Protein AF-A0A0V0GDG9-F1 (afdb_monomer)

Sequence (62 aa):
MEDCIYFAVGFKSFDINRITETSGEWYEWTERSRKDITRTSFSKRSMIWIMQVLREASKMKA

pLDDT: mean 90.04, std 9.44, range [47.22, 97.25]

Structure (mmCIF, N/CA/C/O backbone):
data_AF-A0A0V0GDG9-F1
#
_entry.id   AF-A0A0V0GDG9-F1
#
loop_
_atom_site.group_PDB
_atom_site.id
_atom_site.type_symbol
_atom_site.label_atom_id
_atom_site.label_alt_id
_atom_site.label_comp_id
_atom_site.label_asym_id
_atom_site.label_entity_id
_atom_site.label_seq_id
_atom_site.pdbx_PDB_ins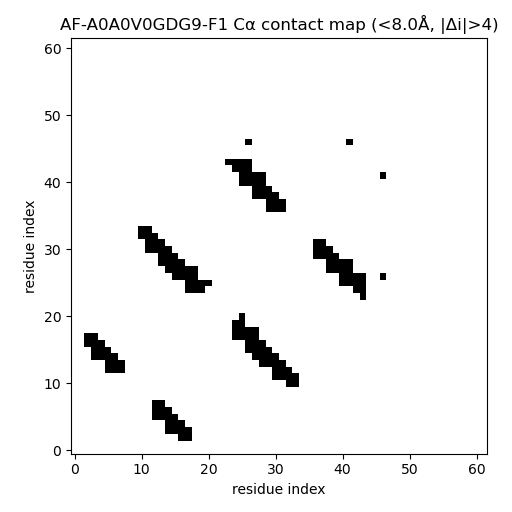_code
_atom_site.Cartn_x
_atom_site.Cartn_y
_atom_site.Cartn_z
_atom_site.occupancy
_atom_site.B_iso_or_equiv
_atom_site.auth_seq_id
_atom_site.auth_comp_id
_atom_site.auth_asym_id
_atom_site.auth_atom_id
_atom_site.pdbx_PDB_model_num
ATOM 1 N N . MET A 1 1 ? -17.306 -3.317 1.643 1.00 47.22 1 MET A N 1
ATOM 2 C CA . MET A 1 1 ? -15.892 -3.748 1.710 1.00 47.22 1 MET A CA 1
ATOM 3 C C . MET A 1 1 ? -15.234 -3.249 0.428 1.00 47.22 1 MET A C 1
ATOM 5 O O . MET A 1 1 ? -14.983 -4.033 -0.468 1.00 47.22 1 MET A O 1
ATOM 9 N N . GLU A 1 2 ? -15.103 -1.926 0.284 1.00 59.38 2 GLU A N 1
ATOM 10 C CA . GLU A 1 2 ? -14.726 -1.274 -0.992 1.00 59.38 2 GLU A CA 1
ATOM 11 C C . GLU A 1 2 ? -13.454 -0.411 -0.876 1.00 59.38 2 GLU A C 1
ATOM 13 O O . GLU A 1 2 ? -12.917 0.017 -1.888 1.00 59.38 2 GLU A O 1
ATOM 18 N N . ASP A 1 3 ? -12.913 -0.219 0.334 1.00 73.88 3 ASP A N 1
ATOM 19 C CA . ASP A 1 3 ? -11.754 0.655 0.594 1.00 73.88 3 ASP A CA 1
ATOM 20 C C . ASP A 1 3 ? -10.406 -0.092 0.691 1.00 73.88 3 ASP A C 1
ATOM 22 O O . ASP A 1 3 ? -9.437 0.433 1.248 1.00 73.88 3 ASP A O 1
ATOM 26 N N . CYS A 1 4 ? -10.336 -1.330 0.186 1.00 84.06 4 CYS A N 1
ATOM 27 C CA . CYS A 1 4 ? -9.114 -2.137 0.195 1.00 84.06 4 CYS A CA 1
ATOM 28 C C . CYS A 1 4 ? -8.519 -2.240 -1.212 1.00 84.06 4 CYS A C 1
ATOM 30 O O . CYS A 1 4 ? -9.169 -2.727 -2.137 1.00 84.06 4 CYS A O 1
ATOM 32 N N . ILE A 1 5 ? -7.269 -1.802 -1.366 1.00 90.69 5 ILE A N 1
ATOM 33 C CA . ILE A 1 5 ? -6.507 -1.950 -2.608 1.00 90.69 5 ILE A CA 1
ATOM 34 C C . ILE A 1 5 ? -5.610 -3.176 -2.471 1.00 90.69 5 ILE A C 1
ATOM 36 O O . ILE A 1 5 ? -4.755 -3.221 -1.589 1.00 90.69 5 ILE A O 1
ATOM 40 N N . TYR A 1 6 ? -5.772 -4.140 -3.375 1.00 92.75 6 TYR A N 1
ATOM 41 C CA . TYR A 1 6 ? -4.923 -5.325 -3.460 1.00 92.75 6 TYR A CA 1
ATOM 42 C C . TYR A 1 6 ? -3.995 -5.253 -4.670 1.00 92.75 6 TYR A C 1
ATOM 44 O O . TYR A 1 6 ? -4.439 -4.943 -5.777 1.00 92.75 6 TYR A O 1
ATOM 52 N N . PHE A 1 7 ? -2.725 -5.609 -4.489 1.00 92.25 7 PHE A N 1
ATOM 53 C CA . PHE A 1 7 ? -1.823 -5.870 -5.609 1.00 92.25 7 PHE A CA 1
ATOM 54 C C . PHE A 1 7 ? -0.736 -6.883 -5.248 1.00 92.25 7 PHE A C 1
ATOM 56 O O . PHE A 1 7 ? -0.389 -7.078 -4.083 1.00 92.25 7 PHE A O 1
ATOM 63 N N . ALA A 1 8 ? -0.167 -7.520 -6.269 1.00 93.56 8 ALA A N 1
ATOM 64 C CA . ALA A 1 8 ? 0.950 -8.444 -6.131 1.00 93.56 8 ALA A CA 1
ATOM 65 C C . ALA A 1 8 ? 2.1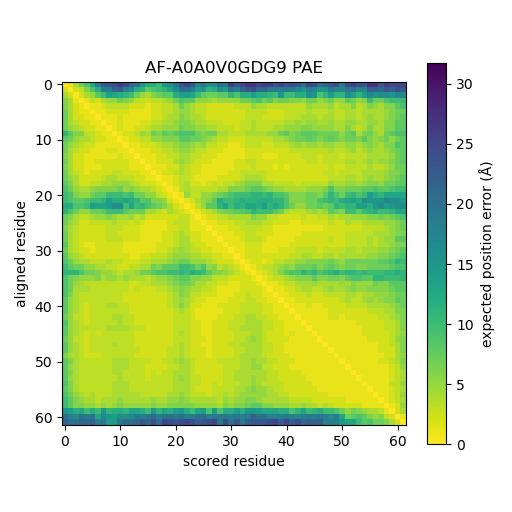36 -7.974 -6.973 1.00 93.56 8 ALA A C 1
ATOM 67 O O . ALA A 1 8 ? 1.966 -7.504 -8.098 1.00 93.56 8 ALA A O 1
ATOM 68 N N . VAL A 1 9 ? 3.343 -8.115 -6.427 1.00 90.00 9 VAL A N 1
ATOM 69 C CA . VAL A 1 9 ? 4.586 -7.824 -7.144 1.00 90.00 9 VAL A CA 1
ATOM 70 C C . VAL A 1 9 ? 5.631 -8.879 -6.783 1.00 90.00 9 VAL A C 1
ATOM 72 O O . VAL A 1 9 ? 5.937 -9.114 -5.610 1.00 90.00 9 VAL A O 1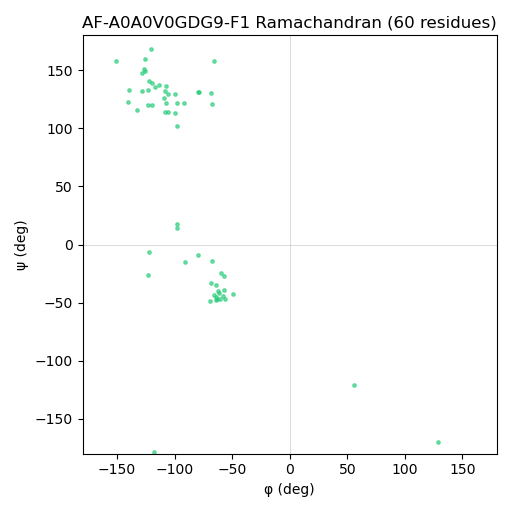
ATOM 75 N N . GLY A 1 10 ? 6.156 -9.568 -7.796 1.00 90.62 10 GLY A N 1
ATOM 76 C CA . GLY A 1 10 ? 7.073 -10.693 -7.597 1.00 90.62 10 GLY A CA 1
ATOM 77 C C . GLY A 1 10 ? 6.476 -11.789 -6.702 1.00 90.62 10 GLY A C 1
ATOM 78 O O . GLY A 1 10 ? 5.438 -12.361 -7.019 1.00 90.62 10 GLY A O 1
ATOM 79 N N . PHE A 1 11 ? 7.142 -12.081 -5.580 1.00 92.38 11 PHE A N 1
ATOM 80 C CA . PHE A 1 11 ? 6.759 -13.136 -4.622 1.00 92.38 11 PHE A CA 1
ATOM 81 C C . PHE A 1 11 ? 5.967 -12.623 -3.410 1.00 92.38 11 PHE A C 1
ATOM 83 O O . PHE A 1 11 ? 5.861 -13.327 -2.401 1.00 92.38 11 PHE A O 1
ATOM 90 N N . LYS A 1 12 ? 5.462 -11.388 -3.482 1.00 94.75 12 LYS A N 1
ATOM 91 C CA . LYS A 1 12 ? 4.753 -10.715 -2.394 1.00 94.75 12 LYS A CA 1
ATOM 92 C C . LYS A 1 12 ? 3.395 -10.205 -2.862 1.00 94.75 12 LYS A C 1
ATOM 94 O O . LYS A 1 12 ? 3.219 -9.845 -4.027 1.00 94.75 12 LYS A O 1
ATOM 99 N N . SER A 1 13 ? 2.457 -10.130 -1.928 1.00 95.50 13 SER A N 1
ATOM 100 C CA . SER A 1 13 ? 1.160 -9.481 -2.111 1.00 95.50 13 SER A CA 1
ATOM 101 C C . SER A 1 13 ? 0.924 -8.444 -1.027 1.00 95.50 13 SER A C 1
ATOM 103 O O . SER A 1 13 ? 1.362 -8.636 0.106 1.00 95.50 13 SER A O 1
ATOM 105 N N . PHE A 1 14 ? 0.194 -7.392 -1.360 1.00 94.69 14 PHE A N 1
ATOM 106 C CA . PHE A 1 14 ? -0.088 -6.276 -0.479 1.00 94.69 14 PHE A CA 1
ATOM 107 C C . PHE A 1 14 ? -1.589 -6.016 -0.438 1.00 94.69 14 PHE A C 1
ATOM 109 O O . PHE A 1 14 ? -2.220 -5.898 -1.488 1.00 94.69 14 PHE A O 1
ATOM 116 N N . ASP A 1 15 ? -2.118 -5.861 0.773 1.00 95.19 15 ASP A N 1
ATOM 117 C CA . ASP A 1 15 ? -3.437 -5.275 1.005 1.00 95.19 15 ASP A CA 1
ATOM 118 C C . ASP A 1 15 ? -3.229 -3.900 1.632 1.00 95.19 15 ASP A C 1
ATOM 120 O O . ASP A 1 15 ? -2.568 -3.792 2.668 1.00 95.19 15 ASP A O 1
ATOM 124 N N . ILE A 1 16 ? -3.810 -2.862 1.044 1.00 94.50 16 ILE A N 1
ATOM 125 C CA . ILE A 1 16 ? -3.832 -1.520 1.619 1.00 94.50 16 ILE A CA 1
ATOM 126 C C . ILE A 1 16 ? -5.251 -1.229 2.078 1.00 94.50 16 ILE A C 1
ATOM 128 O O . ILE A 1 16 ? -6.144 -1.079 1.247 1.00 94.50 16 ILE A O 1
ATOM 132 N N . ASN A 1 17 ? -5.441 -1.091 3.386 1.00 94.31 17 ASN A N 1
ATOM 133 C CA .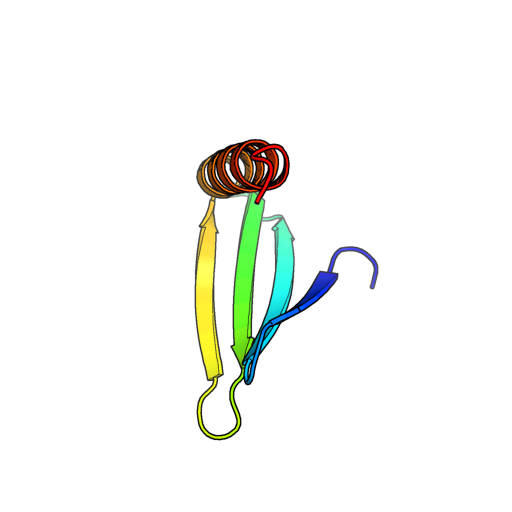 ASN A 1 17 ? -6.722 -0.726 3.979 1.00 94.31 17 ASN A CA 1
ATOM 134 C C . ASN A 1 17 ? -6.682 0.721 4.463 1.00 94.31 17 ASN A C 1
ATOM 136 O O . ASN A 1 17 ? -5.772 1.105 5.201 1.00 94.31 17 ASN A O 1
ATOM 140 N N . ARG A 1 18 ? -7.679 1.520 4.078 1.00 92.56 18 ARG A N 1
ATOM 141 C CA . ARG A 1 18 ? -7.885 2.851 4.657 1.00 92.56 18 ARG A CA 1
ATOM 142 C C . ARG A 1 18 ? -8.595 2.723 6.001 1.00 92.56 18 ARG A C 1
ATOM 144 O O . ARG A 1 18 ? -9.624 2.063 6.107 1.00 92.56 18 ARG A O 1
ATOM 151 N N . ILE A 1 19 ? -8.057 3.397 7.006 1.00 90.81 19 ILE A N 1
ATOM 152 C CA . ILE A 1 19 ? -8.594 3.459 8.361 1.00 90.81 19 ILE A CA 1
ATOM 153 C C . ILE A 1 19 ? -8.899 4.924 8.661 1.00 90.81 19 ILE A C 1
ATOM 155 O O . ILE A 1 19 ? -8.013 5.779 8.612 1.00 90.81 19 ILE A O 1
ATOM 159 N N . THR A 1 20 ? -10.165 5.219 8.940 1.00 87.81 20 THR A N 1
ATOM 160 C CA . THR A 1 20 ? -10.615 6.564 9.306 1.00 87.81 20 THR A CA 1
ATOM 161 C C . THR A 1 20 ? -10.909 6.580 10.797 1.00 87.81 20 THR A C 1
ATOM 163 O O . THR A 1 20 ? -11.842 5.923 11.250 1.00 87.81 20 THR A O 1
ATOM 166 N N . GLU A 1 21 ? -10.126 7.340 11.552 1.00 81.25 21 GLU A N 1
ATOM 167 C CA . GLU A 1 21 ? -10.311 7.537 12.988 1.00 81.25 21 GLU A CA 1
ATOM 168 C C . GLU A 1 21 ? -10.516 9.020 13.302 1.00 81.25 21 GLU A C 1
ATOM 170 O O . GLU A 1 21 ? -10.253 9.902 12.483 1.00 81.25 21 GLU A O 1
ATOM 175 N N . THR A 1 22 ? -10.936 9.322 14.531 1.00 78.25 22 THR A N 1
ATOM 176 C CA . THR A 1 22 ? -11.068 10.698 15.038 1.00 78.25 22 THR A CA 1
ATOM 177 C C . THR A 1 22 ? -9.751 11.481 14.960 1.00 78.25 22 THR A C 1
ATOM 179 O O . THR A 1 22 ? -9.758 12.703 14.852 1.00 78.25 22 THR A O 1
ATOM 182 N N . SER A 1 23 ? -8.619 10.771 15.010 1.00 78.19 23 SER A N 1
ATOM 183 C CA . SER A 1 23 ? -7.257 11.307 14.916 1.00 78.19 23 SER A CA 1
ATOM 184 C C . SER A 1 23 ? -6.810 11.603 13.475 1.00 78.19 23 SER A C 1
ATOM 186 O O . SER A 1 23 ? -5.765 12.225 13.275 1.00 78.19 23 SER A O 1
ATOM 188 N N . GLY A 1 24 ? -7.587 11.183 12.470 1.00 85.94 24 GLY A N 1
ATOM 189 C CA . GLY A 1 24 ? -7.304 11.374 11.052 1.00 85.94 24 GLY A CA 1
ATOM 190 C C . GLY A 1 24 ? -7.392 10.089 10.228 1.00 85.94 24 GLY A C 1
ATOM 191 O O . GLY A 1 24 ? -7.864 9.046 10.675 1.00 85.94 24 GLY A O 1
ATOM 192 N N . GLU A 1 25 ? -6.933 10.183 8.981 1.00 92.31 25 GLU A N 1
ATOM 193 C CA . GLU A 1 25 ? -6.929 9.064 8.037 1.00 92.31 25 GLU A CA 1
ATOM 194 C C . GLU A 1 25 ? -5.547 8.410 7.959 1.00 92.31 25 GLU A C 1
ATOM 196 O O . GLU A 1 25 ? -4.529 9.074 7.716 1.00 92.31 25 GLU A O 1
ATOM 201 N N . TRP A 1 26 ? -5.546 7.090 8.097 1.00 93.75 26 TRP A N 1
ATOM 202 C CA . TRP A 1 26 ? -4.381 6.221 8.050 1.00 93.75 26 TRP A CA 1
ATOM 203 C C . TRP A 1 26 ? -4.572 5.122 7.013 1.00 93.75 26 TRP A C 1
ATOM 205 O O . TRP A 1 26 ? -5.686 4.815 6.592 1.00 93.75 26 TRP A O 1
ATOM 215 N N . TYR A 1 27 ? -3.462 4.537 6.584 1.00 93.62 27 TYR A N 1
ATOM 216 C CA . TYR A 1 27 ? -3.453 3.453 5.617 1.00 93.62 27 TYR A CA 1
ATOM 217 C C . TYR A 1 27 ? -2.552 2.342 6.128 1.00 93.62 27 TYR A C 1
ATOM 219 O O . TYR A 1 27 ? -1.343 2.534 6.266 1.00 93.62 27 TYR A O 1
ATOM 227 N N . GLU A 1 28 ? -3.141 1.184 6.395 1.00 94.75 28 GLU A N 1
ATOM 228 C CA . GLU A 1 28 ? -2.410 -0.015 6.781 1.00 94.75 28 GLU A CA 1
ATOM 229 C C . GLU A 1 28 ? -2.063 -0.843 5.555 1.00 94.75 28 GLU A C 1
ATOM 231 O O . GLU A 1 28 ? -2.941 -1.289 4.819 1.00 94.75 28 GLU A O 1
ATOM 236 N N . TRP A 1 29 ? -0.770 -1.076 5.369 1.00 94.69 29 TRP A N 1
ATOM 237 C CA . TRP A 1 29 ? -0.220 -1.946 4.347 1.00 94.69 29 TRP A CA 1
ATOM 238 C C . TRP A 1 29 ? 0.119 -3.277 4.991 1.00 94.69 29 TRP A C 1
ATOM 240 O O . TRP A 1 29 ? 1.018 -3.357 5.826 1.00 94.69 29 TRP A O 1
ATOM 250 N N . THR A 1 30 ? -0.596 -4.324 4.602 1.00 95.94 30 THR A N 1
ATOM 251 C CA . THR A 1 30 ? -0.257 -5.696 4.966 1.00 95.94 30 THR A CA 1
ATOM 252 C C . THR A 1 30 ? 0.498 -6.329 3.811 1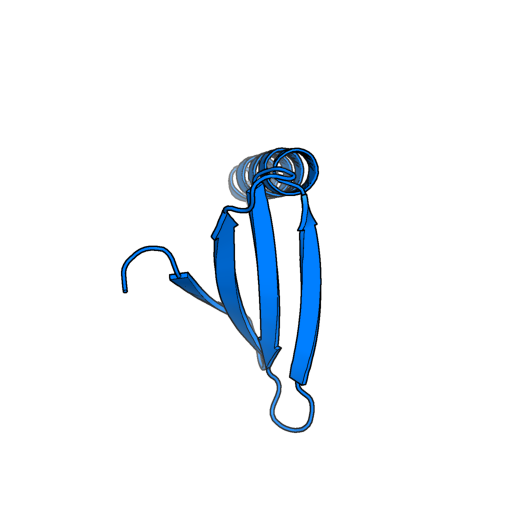.00 95.94 30 THR A C 1
ATOM 254 O O . THR A 1 30 ? -0.101 -6.744 2.823 1.00 95.94 30 THR A O 1
ATOM 257 N N . GLU A 1 31 ? 1.816 -6.415 3.945 1.00 95.75 31 GLU A N 1
ATOM 258 C CA . GLU A 1 31 ? 2.660 -7.225 3.077 1.00 95.75 31 GLU A CA 1
ATOM 259 C C . GLU A 1 31 ? 2.556 -8.690 3.502 1.00 95.75 31 GLU A C 1
ATOM 261 O O . GLU A 1 31 ? 2.721 -9.024 4.677 1.00 95.75 31 GLU A O 1
ATOM 266 N N . ARG A 1 32 ? 2.331 -9.580 2.539 1.00 95.50 32 ARG A N 1
ATOM 267 C CA . ARG A 1 32 ? 2.403 -11.027 2.735 1.00 95.50 32 ARG A CA 1
ATOM 268 C C . ARG A 1 32 ? 3.402 -11.634 1.769 1.00 95.50 32 ARG A C 1
ATOM 270 O O . ARG A 1 32 ? 3.369 -11.373 0.566 1.00 95.50 32 ARG A O 1
ATOM 277 N N . SER A 1 33 ? 4.256 -12.486 2.310 1.00 92.62 33 SER A N 1
ATOM 278 C CA . SER A 1 33 ? 5.112 -13.403 1.569 1.00 92.62 33 SER A CA 1
ATOM 279 C C . SER A 1 33 ? 4.749 -14.845 1.934 1.00 92.62 33 SER A C 1
ATOM 281 O O . SER A 1 33 ? 3.850 -15.093 2.735 1.00 92.62 33 SER A O 1
ATOM 283 N N . ARG A 1 34 ? 5.456 -15.829 1.365 1.00 87.62 34 ARG A N 1
ATOM 284 C CA . ARG A 1 34 ? 5.223 -17.250 1.685 1.00 87.62 34 ARG A CA 1
ATOM 285 C C . ARG A 1 34 ? 5.425 -17.601 3.163 1.00 87.62 34 ARG A C 1
ATOM 287 O O . ARG A 1 34 ? 4.904 -18.625 3.591 1.00 87.62 34 ARG A O 1
ATOM 294 N N . LYS A 1 35 ? 6.231 -16.830 3.895 1.00 90.69 35 LYS A N 1
ATOM 295 C CA . LYS A 1 35 ? 6.632 -17.155 5.274 1.00 90.69 35 LYS A CA 1
ATOM 296 C C . LYS A 1 35 ? 6.287 -16.065 6.282 1.00 90.69 35 LYS A C 1
ATOM 298 O O . LYS A 1 35 ? 6.048 -16.397 7.434 1.00 90.69 35 LYS A O 1
ATOM 303 N N . ASP A 1 36 ? 6.200 -14.816 5.832 1.00 91.81 36 ASP A N 1
ATOM 304 C CA . ASP A 1 36 ? 6.078 -13.662 6.718 1.00 91.81 36 ASP A CA 1
ATOM 305 C C . ASP A 1 36 ? 4.910 -12.759 6.329 1.00 91.81 36 ASP A C 1
ATOM 307 O O . ASP A 1 36 ? 4.586 -12.598 5.146 1.00 91.81 36 ASP A O 1
ATOM 311 N N . ILE A 1 37 ? 4.320 -12.136 7.348 1.00 94.31 37 ILE A N 1
ATOM 312 C CA . ILE A 1 37 ? 3.325 -11.076 7.219 1.00 94.31 37 ILE A CA 1
ATOM 313 C C . ILE A 1 37 ? 3.852 -9.856 7.968 1.00 94.31 37 ILE A C 1
ATOM 315 O O . ILE A 1 37 ? 4.047 -9.912 9.182 1.00 94.31 37 ILE A O 1
ATOM 319 N N . THR A 1 38 ? 4.033 -8.751 7.252 1.00 95.19 38 THR A N 1
ATOM 320 C CA . THR A 1 38 ? 4.511 -7.486 7.815 1.00 95.19 38 THR A CA 1
ATOM 321 C C . THR A 1 38 ? 3.437 -6.428 7.6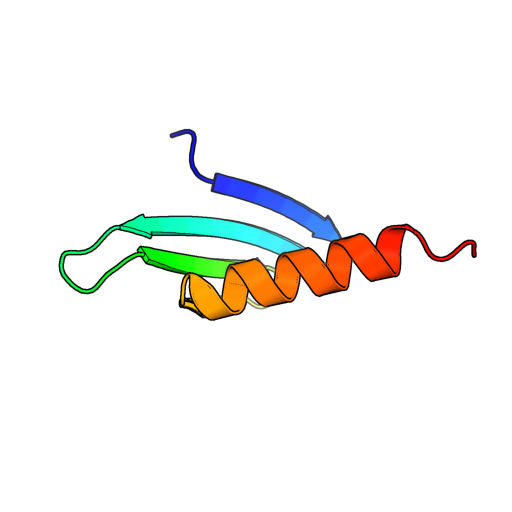45 1.00 95.19 38 THR A C 1
ATOM 323 O O . THR A 1 38 ? 2.832 -6.311 6.579 1.00 95.19 38 THR A O 1
ATOM 326 N N . ARG A 1 39 ? 3.193 -5.647 8.697 1.00 95.12 39 ARG A N 1
ATOM 327 C CA . ARG A 1 39 ? 2.250 -4.528 8.667 1.00 95.12 39 ARG A CA 1
ATOM 328 C C . ARG A 1 39 ? 2.985 -3.211 8.820 1.00 95.12 39 ARG A C 1
ATOM 330 O O . ARG A 1 39 ? 3.891 -3.089 9.641 1.00 95.12 39 ARG A O 1
ATOM 337 N N . THR A 1 40 ? 2.599 -2.224 8.027 1.00 95.06 40 THR A N 1
ATOM 33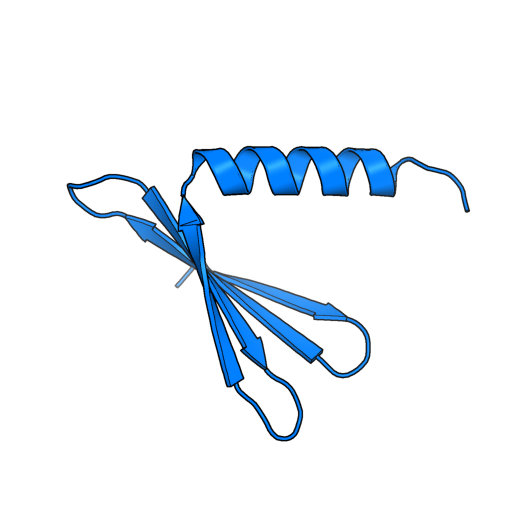8 C CA . THR A 1 40 ? 3.148 -0.871 8.105 1.00 95.06 40 THR A CA 1
ATOM 339 C C . THR A 1 40 ? 2.029 0.137 7.930 1.00 95.06 40 THR A C 1
ATOM 341 O O . THR A 1 40 ? 1.215 0.007 7.020 1.00 95.06 40 THR A O 1
ATOM 344 N N . SER A 1 41 ? 1.996 1.144 8.798 1.00 94.38 41 SER A N 1
ATOM 345 C CA . SER A 1 41 ? 0.948 2.162 8.796 1.00 94.38 41 SER A CA 1
ATOM 346 C C . SER A 1 41 ? 1.508 3.487 8.304 1.00 94.38 41 SER A C 1
ATOM 348 O O . SER A 1 41 ? 2.549 3.953 8.768 1.00 94.38 41 SER A O 1
ATOM 350 N N . PHE A 1 42 ? 0.792 4.117 7.382 1.00 94.81 42 PHE A N 1
ATOM 351 C CA . PHE A 1 42 ? 1.146 5.415 6.829 1.00 94.81 42 PHE A CA 1
ATOM 352 C C . PHE A 1 42 ? 0.043 6.427 7.104 1.00 94.81 42 PHE A C 1
ATOM 354 O O . PHE A 1 42 ? -1.143 6.135 6.953 1.00 94.81 42 PHE A O 1
ATOM 361 N N . SER A 1 43 ? 0.434 7.651 7.456 1.00 94.38 43 SER A N 1
ATOM 362 C CA . SER A 1 43 ? -0.512 8.767 7.499 1.00 94.38 43 SER A CA 1
ATOM 363 C C . SER A 1 43 ? -1.024 9.089 6.090 1.00 94.38 43 SER A C 1
ATOM 365 O O . SER A 1 43 ? -0.327 8.845 5.096 1.00 94.38 43 SER A O 1
ATOM 367 N N . LYS A 1 44 ? -2.190 9.736 5.978 1.00 93.19 44 LYS A N 1
ATOM 368 C CA . LYS 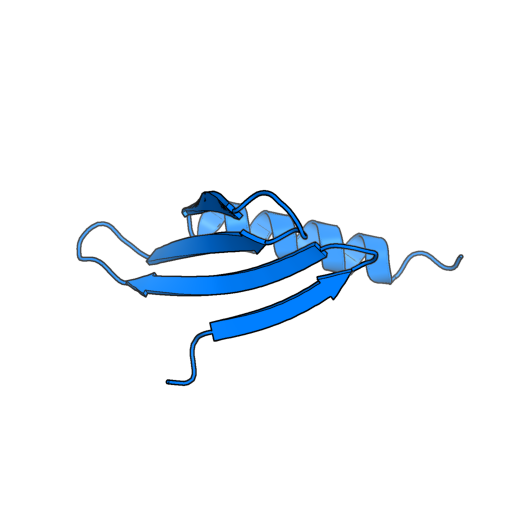A 1 44 ? -2.698 10.263 4.699 1.00 93.19 44 LYS A CA 1
ATOM 369 C C . LYS A 1 44 ? -1.665 11.082 3.926 1.00 93.19 44 LYS A C 1
ATOM 371 O O . LYS A 1 44 ? -1.529 10.916 2.716 1.00 93.19 44 LYS A O 1
ATOM 376 N N . ARG A 1 45 ? -0.913 11.950 4.613 1.00 94.75 45 ARG A N 1
ATOM 377 C CA . ARG A 1 45 ? 0.105 12.796 3.972 1.00 94.75 45 ARG A CA 1
ATOM 378 C C . ARG A 1 45 ? 1.225 11.954 3.364 1.00 94.75 45 ARG A C 1
ATOM 380 O O . ARG A 1 45 ? 1.607 12.195 2.222 1.00 94.75 45 ARG A O 1
ATOM 387 N N . SER A 1 46 ? 1.712 10.958 4.104 1.00 95.81 46 SER A N 1
ATOM 388 C CA . SER A 1 46 ? 2.735 10.022 3.625 1.00 95.81 46 SER A CA 1
ATOM 389 C C . SER A 1 46 ? 2.241 9.230 2.414 1.00 95.81 46 SER A C 1
ATOM 391 O O . SER A 1 46 ? 2.968 9.098 1.436 1.00 95.81 46 SER A O 1
ATOM 393 N N . MET A 1 47 ? 0.987 8.773 2.430 1.00 94.25 47 MET A N 1
ATOM 394 C CA . MET A 1 47 ? 0.399 8.028 1.314 1.00 94.25 47 MET A CA 1
ATOM 395 C C . MET A 1 47 ? 0.239 8.850 0.045 1.00 94.25 47 MET A C 1
ATOM 397 O O . MET A 1 47 ? 0.565 8.366 -1.036 1.00 94.25 47 MET A O 1
ATOM 401 N N . ILE A 1 48 ? -0.224 10.097 0.158 1.00 94.69 48 ILE A N 1
ATOM 402 C CA . ILE A 1 48 ? -0.312 11.001 -0.995 1.00 94.69 48 ILE A CA 1
ATOM 403 C C . ILE A 1 48 ? 1.069 11.169 -1.634 1.00 94.69 48 ILE A C 1
ATOM 405 O O . ILE A 1 48 ? 1.192 11.075 -2.854 1.00 94.69 48 ILE A O 1
ATOM 409 N N . TRP A 1 49 ? 2.104 11.362 -0.814 1.00 97.25 49 TRP A N 1
ATOM 410 C CA . TRP A 1 49 ? 3.474 11.484 -1.299 1.00 97.25 49 TRP A CA 1
ATOM 411 C C . TRP A 1 49 ? 3.970 10.199 -1.985 1.00 97.25 49 TRP A C 1
ATOM 413 O O . TRP A 1 49 ? 4.458 10.272 -3.110 1.00 97.25 49 TRP A O 1
ATOM 423 N N . ILE A 1 50 ? 3.767 9.019 -1.382 1.00 94.88 50 ILE A N 1
ATOM 424 C CA . ILE A 1 50 ? 4.127 7.726 -1.996 1.00 94.88 50 ILE A CA 1
ATOM 425 C C . ILE A 1 50 ? 3.451 7.571 -3.366 1.00 94.88 50 ILE A C 1
ATOM 427 O O . ILE A 1 50 ? 4.110 7.239 -4.349 1.00 94.88 50 ILE A O 1
ATOM 431 N N . MET A 1 51 ? 2.150 7.860 -3.463 1.00 93.12 51 MET A N 1
ATOM 432 C CA . MET A 1 51 ? 1.402 7.741 -4.720 1.00 93.12 51 MET A CA 1
ATOM 433 C C . MET A 1 51 ? 1.903 8.710 -5.796 1.00 93.12 51 MET A C 1
ATOM 435 O O . MET A 1 51 ? 1.915 8.360 -6.976 1.00 93.12 51 MET A O 1
ATOM 439 N N . GLN A 1 52 ? 2.337 9.914 -5.414 1.00 96.06 52 GLN A N 1
ATOM 440 C CA . GLN A 1 52 ? 2.965 10.859 -6.340 1.00 96.06 52 GLN A CA 1
ATOM 441 C C . GLN A 1 52 ? 4.283 10.308 -6.890 1.00 96.06 52 GLN A C 1
ATOM 443 O O . GLN A 1 52 ? 4.453 10.295 -8.108 1.00 96.06 52 GLN A O 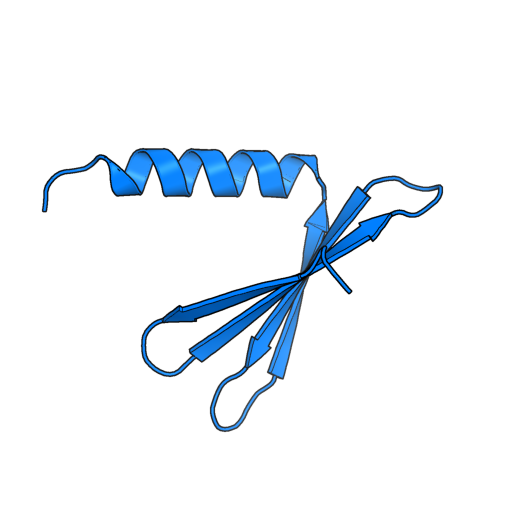1
ATOM 448 N N . VAL A 1 53 ? 5.156 9.786 -6.021 1.00 96.56 53 VAL A N 1
ATOM 449 C CA . VAL A 1 53 ? 6.439 9.180 -6.417 1.00 96.56 53 VAL A CA 1
ATOM 450 C C . VAL A 1 53 ? 6.220 7.986 -7.347 1.00 96.56 53 VAL A C 1
ATOM 452 O O . VAL A 1 53 ? 6.833 7.911 -8.409 1.00 96.56 53 VAL A O 1
ATOM 455 N N . LEU A 1 54 ? 5.301 7.077 -7.004 1.00 92.38 54 LEU A N 1
ATOM 456 C CA . LEU A 1 54 ? 4.987 5.916 -7.844 1.00 92.38 54 LEU A CA 1
ATOM 457 C C . LEU A 1 54 ? 4.424 6.327 -9.212 1.00 92.38 54 LEU A C 1
ATOM 459 O O . LEU A 1 54 ? 4.797 5.749 -10.231 1.00 92.38 54 LEU A O 1
ATOM 463 N N . ARG A 1 55 ? 3.558 7.348 -9.258 1.00 93.94 55 ARG A N 1
ATOM 464 C CA . ARG A 1 55 ? 2.995 7.879 -10.510 1.00 93.94 55 ARG A CA 1
ATOM 465 C C . ARG A 1 55 ? 4.037 8.585 -11.374 1.00 93.94 55 ARG A C 1
ATOM 467 O O . ARG A 1 55 ? 3.901 8.611 -12.595 1.00 93.94 55 ARG A O 1
ATOM 474 N N . GLU A 1 56 ? 5.024 9.227 -10.766 1.00 95.69 56 GLU A N 1
ATOM 475 C CA . GLU A 1 56 ? 6.143 9.817 -11.494 1.00 95.69 56 GLU A CA 1
ATOM 476 C C . GLU A 1 56 ? 7.033 8.720 -12.085 1.00 95.69 56 GLU A C 1
ATOM 478 O O . GLU A 1 56 ? 7.264 8.712 -13.295 1.00 95.69 56 GLU A O 1
ATOM 483 N N . ALA A 1 57 ? 7.410 7.731 -11.270 1.00 93.50 57 ALA A N 1
ATOM 484 C CA . ALA A 1 57 ? 8.188 6.576 -11.703 1.00 93.50 57 ALA A CA 1
ATOM 485 C C . ALA A 1 57 ? 7.500 5.803 -12.842 1.00 93.50 57 ALA A C 1
ATOM 487 O O . ALA A 1 57 ? 8.156 5.409 -13.801 1.00 93.50 57 ALA A O 1
ATOM 488 N N . SER A 1 58 ? 6.169 5.655 -12.808 1.00 90.44 58 SER A N 1
ATOM 489 C CA . SER A 1 58 ? 5.417 4.947 -13.854 1.00 90.44 58 SER A CA 1
ATOM 490 C C . SER A 1 58 ? 5.413 5.649 -15.218 1.00 90.44 58 SER A C 1
ATOM 492 O O . SER A 1 58 ? 4.978 5.059 -16.203 1.00 90.44 58 SER A O 1
ATOM 494 N N . LYS A 1 59 ? 5.809 6.926 -15.290 1.00 93.69 59 LYS A N 1
ATOM 495 C CA . LYS A 1 59 ? 5.916 7.679 -16.551 1.00 93.69 59 LYS A CA 1
ATOM 496 C C . LYS A 1 59 ? 7.302 7.576 -17.178 1.00 93.69 59 LYS A C 1
ATOM 498 O O . LYS A 1 59 ? 7.457 7.954 -18.340 1.00 93.69 59 LYS A O 1
ATOM 503 N N . MET A 1 60 ? 8.301 7.115 -16.427 1.00 87.81 60 MET A N 1
ATOM 504 C CA . MET A 1 60 ? 9.641 6.905 -16.958 1.00 87.81 60 MET A CA 1
ATOM 505 C C . MET A 1 60 ? 9.565 5.754 -17.967 1.00 87.81 60 MET A C 1
ATOM 507 O O . MET A 1 60 ? 9.098 4.665 -17.641 1.00 87.81 60 MET A O 1
ATOM 511 N N . LYS A 1 61 ? 9.950 6.015 -19.222 1.00 70.25 61 LYS A N 1
ATOM 512 C CA . LYS A 1 61 ? 10.059 4.955 -20.231 1.00 70.25 61 LYS A CA 1
ATOM 513 C C . LYS A 1 61 ? 11.223 4.046 -19.834 1.00 70.25 61 LYS A C 1
ATOM 515 O O . LYS A 1 61 ? 12.291 4.563 -19.511 1.00 70.25 61 LYS A O 1
ATOM 520 N N . ALA A 1 62 ? 10.967 2.739 -19.822 1.00 61.59 62 ALA A N 1
ATOM 521 C CA . ALA A 1 62 ? 11.994 1.715 -19.651 1.00 61.59 62 ALA A CA 1
ATOM 522 C C . ALA A 1 62 ? 13.008 1.747 -20.803 1.00 61.59 62 ALA A C 1
ATOM 524 O O . ALA A 1 62 ? 12.592 2.100 -21.934 1.00 61.59 62 ALA A O 1
#

Nearest PDB structures (foldseek):
  5fgo-assembly3_F  TM=7.861E-01  e=2.365E-03  Drosophila melanogaster
  8chw-assembly1_A  TM=7.865E-01  e=8.304E-03  Homo sapiens
  3k44-assembly4_D  TM=7.668E-01  e=1.287E-01  Drosophila melanogaster
  3k44-assembly1_A  TM=7.359E-01  e=1.812E-01  Drosophila melanogaster
  4dm5-assembly2_B  TM=4.588E-01  e=3.529E+00  Pseudomonas aeruginosa PAO1

Organism: Solanum chacoense (NCBI:txid4108)

Foldseek 3Di:
DPQWDWDDDDQKIWIWHWDQDPVGIKIWIWIDGPPDTDIDIDGPVRVVVVVVVVVVVVPDDD

Mean predicted aligned error: 4.83 Å

Solvent-accessible surface area (backbone atoms only — not comparable to full-atom values): 3702 Å² total; per-residue (Å²): 142,81,64,63,51,75,54,71,58,94,79,34,38,36,40,35,37,67,43,82,50,99,94,44,52,35,34,40,36,40,41,36,45,96,86,51,76,48,77,49,77,36,48,52,70,56,47,54,50,51,54,50,53,54,57,53,57,71,66,58,80,130

Secondary structure (DSSP, 8-state):
--SEEEEEETTEEEEEEEEEETTEEEEEEEEE-SS-EEEEEEEHHHHHHHHHHHHHHTTS--

Radius of gyration: 13.22 Å; Cα contacts (8 Å, |Δi|>4): 83; chains: 1; bounding box: 28×30×35 Å